Protein AF-F8L058-F1 (afdb_monomer_lite)

Sequence (114 aa):
MNLYTQFLSSNSSEITKLWESTCGDTIKIDKNTLSKLNLIIAKLGFAVQADPETEDKQKFKLRERIKELNLDEESCKKIHKYKSDLSKMAFHFARKATHGNPNATYTPFNRPTY

Organism: Parachlamydia acanthamoebae (strain UV7) (NCBI:txid765952)

pLDDT: mean 76.94, std 15.58, range [36.78, 90.5]

Structure (mmCIF, N/CA/C/O backbone):
data_AF-F8L058-F1
#
_entry.id   AF-F8L058-F1
#
loop_
_atom_site.group_PDB
_atom_site.id
_atom_site.type_symbol
_atom_site.label_atom_id
_atom_site.label_alt_id
_atom_site.label_comp_id
_atom_site.label_asym_id
_atom_site.label_entity_id
_atom_site.label_seq_id
_atom_site.pdbx_PDB_ins_code
_atom_site.Cartn_x
_atom_site.Cartn_y
_atom_site.Cartn_z
_atom_site.occupancy
_atom_site.B_iso_or_equiv
_atom_site.auth_seq_id
_atom_site.auth_comp_id
_atom_site.auth_asym_id
_atom_site.auth_atom_id
_atom_site.pdbx_PDB_model_num
ATOM 1 N N . MET A 1 1 ? -1.355 4.498 -21.257 1.00 53.56 1 MET A N 1
ATOM 2 C CA . MET A 1 1 ? -1.888 4.090 -19.935 1.00 53.56 1 MET A CA 1
ATOM 3 C C . MET A 1 1 ? -0.699 3.957 -18.989 1.00 53.56 1 MET A C 1
ATOM 5 O O . MET A 1 1 ? 0.286 3.357 -19.388 1.00 53.56 1 MET A O 1
ATOM 9 N N . ASN A 1 2 ? -0.709 4.608 -17.822 1.00 72.75 2 ASN A N 1
ATOM 10 C CA . ASN A 1 2 ? 0.443 4.617 -16.908 1.00 72.75 2 ASN A CA 1
ATOM 11 C C . ASN A 1 2 ? 0.545 3.267 -16.163 1.00 72.75 2 ASN A C 1
ATOM 13 O O . ASN A 1 2 ? -0.485 2.764 -15.711 1.00 72.75 2 ASN A O 1
ATOM 17 N N . LEU A 1 3 ? 1.751 2.701 -16.007 1.00 75.88 3 LEU A N 1
ATOM 18 C CA . LEU A 1 3 ? 1.986 1.403 -15.347 1.00 75.88 3 LEU A CA 1
ATOM 19 C C . LEU A 1 3 ? 1.398 1.346 -13.928 1.00 75.88 3 LEU A C 1
ATOM 21 O O . LEU A 1 3 ? 0.897 0.305 -13.509 1.00 75.88 3 LEU A O 1
ATOM 25 N N . TYR A 1 4 ? 1.374 2.474 -13.212 1.00 81.19 4 TYR A N 1
ATOM 26 C CA . TYR A 1 4 ? 0.753 2.563 -11.885 1.00 81.19 4 TYR A CA 1
ATOM 27 C C . TYR A 1 4 ? -0.763 2.344 -11.940 1.00 81.19 4 TYR A C 1
ATOM 29 O O . TYR A 1 4 ? -1.325 1.621 -11.123 1.00 81.19 4 TYR A O 1
ATOM 37 N N . THR A 1 5 ? -1.437 2.960 -12.912 1.00 80.12 5 THR A N 1
ATOM 38 C CA . THR A 1 5 ? -2.887 2.823 -13.099 1.00 80.12 5 THR A CA 1
ATOM 39 C C . THR A 1 5 ? -3.236 1.418 -13.577 1.00 80.12 5 THR A C 1
ATOM 41 O O . THR A 1 5 ? -4.245 0.863 -13.151 1.00 80.12 5 THR A O 1
ATOM 44 N N . GLN A 1 6 ? -2.379 0.818 -14.408 1.00 82.00 6 GLN A N 1
ATOM 45 C CA . GLN A 1 6 ? -2.523 -0.572 -14.828 1.00 82.00 6 GLN A CA 1
ATOM 46 C C . GLN A 1 6 ? -2.374 -1.530 -13.641 1.00 82.00 6 GLN A C 1
ATOM 48 O O . GLN A 1 6 ? -3.241 -2.372 -13.452 1.00 82.00 6 GLN A O 1
ATOM 53 N N . PHE A 1 7 ? -1.361 -1.351 -12.785 1.00 85.25 7 PHE A N 1
ATOM 54 C CA . PHE A 1 7 ? -1.213 -2.121 -11.546 1.00 85.25 7 PHE A CA 1
ATOM 55 C C . PHE A 1 7 ? -2.467 -2.029 -10.668 1.00 85.25 7 PHE A C 1
ATOM 57 O O . PHE A 1 7 ? -3.028 -3.059 -10.298 1.00 85.25 7 PHE A O 1
ATOM 64 N N . LEU A 1 8 ? -2.934 -0.809 -10.378 1.00 85.19 8 LEU A N 1
ATOM 65 C CA . LEU A 1 8 ? -4.106 -0.592 -9.526 1.00 85.19 8 LEU A CA 1
ATOM 66 C C . LEU A 1 8 ? -5.384 -1.195 -10.122 1.00 85.19 8 LEU A C 1
ATOM 68 O O . LEU A 1 8 ? -6.201 -1.724 -9.378 1.00 85.19 8 LEU A O 1
ATOM 72 N N . SER A 1 9 ? -5.559 -1.141 -11.445 1.00 84.69 9 SER A N 1
ATOM 73 C CA . SER A 1 9 ? -6.734 -1.711 -12.109 1.00 84.69 9 SER A CA 1
ATOM 74 C C . SER A 1 9 ? -6.665 -3.238 -12.169 1.00 84.69 9 SER A C 1
ATOM 76 O O . SER A 1 9 ? -7.627 -3.906 -11.791 1.00 84.69 9 SER A O 1
ATOM 78 N N . SER A 1 10 ? -5.527 -3.793 -12.602 1.00 83.00 10 SER A N 1
ATOM 79 C CA . SER A 1 10 ? -5.306 -5.237 -12.751 1.00 83.00 10 SER A CA 1
ATOM 80 C C . SER A 1 10 ? -5.314 -5.978 -11.420 1.00 83.00 10 SER A C 1
ATOM 82 O O . SER A 1 10 ? -5.726 -7.129 -11.380 1.00 83.00 10 SER A O 1
ATOM 84 N N . ASN A 1 11 ? -4.898 -5.320 -10.338 1.00 84.06 11 ASN A N 1
ATOM 85 C CA . ASN A 1 11 ? -4.840 -5.916 -9.007 1.00 84.06 11 ASN A CA 1
ATOM 86 C C . ASN A 1 11 ? -5.913 -5.347 -8.066 1.00 84.06 11 ASN A C 1
ATOM 88 O O . ASN A 1 11 ? -5.838 -5.553 -6.860 1.00 84.06 11 ASN A O 1
ATOM 92 N N . SER A 1 12 ? -6.910 -4.623 -8.587 1.00 82.75 12 SER A N 1
ATOM 93 C CA . SER A 1 12 ? -7.933 -3.933 -7.782 1.00 82.75 12 SER A CA 1
ATOM 94 C C . SER A 1 12 ? -8.587 -4.837 -6.731 1.00 82.75 12 SER A C 1
ATOM 96 O O . SER A 1 12 ? -8.667 -4.453 -5.569 1.00 82.75 12 SER A O 1
ATOM 98 N N . SER A 1 13 ? -8.972 -6.063 -7.104 1.00 84.12 13 SER A N 1
ATOM 99 C CA . SER A 1 13 ? -9.571 -7.034 -6.176 1.00 84.12 13 SER A CA 1
ATOM 100 C C . SER A 1 13 ? -8.604 -7.495 -5.078 1.00 84.12 13 SER A C 1
ATOM 102 O O . SER A 1 13 ? -8.995 -7.569 -3.916 1.00 84.12 13 SER A O 1
ATOM 104 N N . GLU A 1 14 ? -7.341 -7.771 -5.413 1.00 86.62 14 GLU A N 1
ATOM 105 C CA . GLU A 1 14 ? -6.321 -8.158 -4.428 1.00 86.62 14 GLU A CA 1
ATOM 106 C C . GLU A 1 14 ? -5.985 -7.007 -3.481 1.00 86.62 14 GLU A C 1
ATOM 108 O O . GLU A 1 14 ? -5.848 -7.223 -2.282 1.00 86.62 14 GLU A O 1
ATOM 113 N N . ILE A 1 15 ? -5.922 -5.776 -3.993 1.00 86.38 15 ILE A N 1
ATOM 114 C CA . ILE A 1 15 ? -5.690 -4.568 -3.195 1.00 86.38 15 ILE A CA 1
ATOM 115 C C . ILE A 1 15 ? -6.845 -4.346 -2.213 1.00 86.38 15 ILE A C 1
ATOM 117 O O . ILE A 1 15 ? -6.601 -4.051 -1.044 1.00 86.38 15 ILE A O 1
ATOM 121 N N . THR A 1 16 ? -8.095 -4.520 -2.655 1.00 85.88 16 THR A N 1
ATOM 122 C CA . THR A 1 16 ? -9.266 -4.437 -1.770 1.00 85.88 16 THR A CA 1
ATOM 123 C C . THR A 1 16 ? -9.222 -5.515 -0.691 1.00 85.88 16 THR A C 1
ATOM 125 O O . THR A 1 16 ? -9.336 -5.177 0.481 1.00 85.88 16 THR A O 1
ATOM 128 N N . LYS A 1 17 ? -8.956 -6.777 -1.051 1.00 87.94 17 LYS A N 1
ATOM 129 C CA . LYS A 1 17 ? -8.823 -7.873 -0.075 1.00 87.94 17 LYS A CA 1
ATOM 130 C C . LYS A 1 17 ? -7.682 -7.642 0.912 1.00 87.94 17 LYS A C 1
ATOM 132 O O . LYS A 1 17 ? -7.829 -7.925 2.096 1.00 87.94 17 LYS A O 1
ATOM 137 N N . LEU A 1 18 ? -6.549 -7.125 0.435 1.00 88.00 18 LEU A N 1
ATOM 138 C CA . LEU A 1 18 ? -5.407 -6.784 1.277 1.00 88.00 18 LEU A CA 1
ATOM 139 C C . LEU A 1 18 ? -5.806 -5.705 2.285 1.00 88.00 18 LEU A C 1
ATOM 141 O O . LEU A 1 18 ? -5.553 -5.875 3.472 1.00 88.00 18 LEU A O 1
ATOM 145 N N . TRP A 1 19 ? -6.478 -4.644 1.827 1.00 88.06 19 TRP A N 1
ATOM 146 C CA . TRP A 1 19 ? -6.983 -3.581 2.694 1.00 88.06 19 TRP A CA 1
ATOM 147 C C . TRP A 1 19 ? -7.981 -4.114 3.721 1.00 88.06 19 TRP A C 1
ATOM 149 O O . TRP A 1 19 ? -7.845 -3.817 4.903 1.00 88.06 19 TRP A O 1
ATOM 159 N N . GLU A 1 20 ? -8.950 -4.923 3.300 1.00 87.19 20 GLU A N 1
ATOM 160 C CA . GLU A 1 20 ? -9.936 -5.534 4.194 1.00 87.19 20 GLU A CA 1
ATOM 161 C C . GLU A 1 20 ? -9.256 -6.421 5.244 1.00 87.19 20 GLU A C 1
ATOM 163 O O . GLU A 1 20 ? -9.524 -6.294 6.435 1.00 87.19 20 GLU A O 1
ATOM 168 N N . SER A 1 21 ? -8.281 -7.233 4.833 1.00 87.44 21 SER A N 1
ATOM 169 C CA . SER A 1 21 ? -7.544 -8.121 5.733 1.00 87.44 21 SER A CA 1
ATOM 170 C C . SER A 1 21 ? -6.623 -7.386 6.714 1.00 87.44 21 SER A C 1
ATOM 172 O O . SER A 1 21 ? -6.398 -7.893 7.814 1.00 87.44 21 SER A O 1
ATOM 174 N N . THR A 1 22 ? -6.046 -6.239 6.341 1.00 85.00 22 THR A N 1
ATOM 175 C CA . THR A 1 22 ? -5.123 -5.496 7.220 1.00 85.00 22 THR A CA 1
ATOM 176 C C . THR A 1 22 ? -5.803 -4.397 8.026 1.00 85.00 22 THR A C 1
ATOM 178 O O . THR A 1 22 ? -5.407 -4.143 9.161 1.00 85.00 22 THR A O 1
ATOM 181 N N . CYS A 1 23 ? -6.782 -3.718 7.433 1.00 82.88 23 CYS A N 1
ATOM 182 C CA . CYS A 1 23 ? -7.356 -2.457 7.906 1.00 82.88 23 CYS A CA 1
ATOM 183 C C . CYS A 1 23 ? -8.895 -2.475 7.999 1.00 82.88 23 CYS A C 1
ATOM 185 O O . CYS A 1 23 ? -9.446 -1.574 8.634 1.00 82.88 23 CYS A O 1
ATOM 187 N N . GLY A 1 24 ? -9.563 -3.464 7.385 1.00 65.31 24 GLY A N 1
ATOM 188 C CA . GLY A 1 24 ? -10.966 -3.449 6.943 1.00 65.31 24 GLY A CA 1
ATOM 189 C C . GLY A 1 24 ? -12.019 -2.986 7.940 1.00 65.31 24 GLY A C 1
ATOM 190 O O . GLY A 1 24 ? -12.938 -2.281 7.540 1.00 65.31 24 GLY A O 1
ATOM 191 N N . ASP A 1 25 ? -11.855 -3.292 9.224 1.00 67.38 25 ASP A N 1
ATOM 192 C CA . ASP A 1 25 ? -12.843 -2.921 10.247 1.00 67.38 25 ASP A CA 1
ATOM 193 C C . ASP A 1 25 ? -12.397 -1.778 11.161 1.00 67.38 25 ASP A C 1
ATOM 195 O O . ASP A 1 25 ? -13.211 -1.164 11.848 1.00 67.38 25 ASP A O 1
ATOM 199 N N . THR A 1 26 ? -11.100 -1.464 11.182 1.00 71.69 26 THR A N 1
ATOM 200 C CA . THR A 1 26 ? -10.534 -0.512 12.153 1.00 71.69 26 THR A CA 1
ATOM 201 C C . THR A 1 26 ? -10.355 0.882 11.564 1.00 71.69 26 THR A C 1
ATOM 203 O O . THR A 1 26 ? -10.474 1.872 12.277 1.00 71.69 26 THR A O 1
ATOM 206 N N . ILE A 1 27 ? -10.105 0.977 10.255 1.00 81.06 27 ILE A N 1
ATOM 207 C CA . ILE A 1 27 ? -9.751 2.236 9.595 1.00 81.06 27 ILE A CA 1
ATOM 208 C C . ILE A 1 27 ? -10.864 2.650 8.637 1.00 81.06 27 ILE A C 1
ATOM 210 O O . ILE A 1 27 ? -10.958 2.164 7.509 1.00 81.06 27 ILE A O 1
ATOM 214 N N . LYS A 1 28 ? -11.698 3.597 9.075 1.00 80.00 28 LYS A N 1
ATOM 215 C CA . LYS A 1 28 ? -12.759 4.181 8.246 1.00 80.00 28 LYS A CA 1
ATOM 216 C C . LYS A 1 28 ? -12.214 5.366 7.455 1.00 80.00 28 LYS A C 1
ATOM 218 O O . LYS A 1 28 ? -12.157 6.481 7.962 1.00 80.00 28 LYS A O 1
ATOM 223 N N . ILE A 1 29 ? -11.832 5.125 6.204 1.00 82.62 29 ILE A N 1
ATOM 224 C CA . ILE A 1 29 ? -11.451 6.178 5.253 1.00 82.62 29 ILE A CA 1
ATOM 225 C C . ILE A 1 29 ? -12.311 6.109 3.998 1.00 82.62 29 ILE A C 1
ATOM 227 O O . ILE A 1 29 ? -12.805 5.049 3.615 1.00 82.62 29 ILE A O 1
ATOM 231 N N . ASP A 1 30 ? -12.490 7.251 3.342 1.00 84.94 30 ASP A N 1
ATOM 232 C CA . ASP A 1 30 ? -13.256 7.320 2.107 1.00 84.94 30 ASP A CA 1
ATOM 233 C C . ASP A 1 30 ? -12.514 6.644 0.936 1.00 84.94 30 ASP A C 1
ATOM 235 O O . ASP A 1 30 ? -11.279 6.572 0.890 1.00 84.94 30 ASP A O 1
ATOM 239 N N . LYS A 1 31 ? -13.277 6.166 -0.055 1.00 81.88 31 LYS A N 1
ATOM 240 C CA . LYS A 1 31 ? -12.733 5.464 -1.231 1.00 81.88 31 LYS A CA 1
ATOM 241 C C . LYS A 1 31 ? -11.742 6.318 -2.031 1.00 81.88 31 LYS A C 1
ATOM 243 O O . LYS A 1 31 ? -10.823 5.767 -2.638 1.00 81.88 31 LYS A O 1
ATOM 248 N N . ASN A 1 32 ? -11.901 7.642 -2.044 1.00 86.00 32 ASN A N 1
ATOM 249 C CA . ASN A 1 32 ? -11.008 8.549 -2.767 1.00 86.00 32 ASN A CA 1
ATOM 250 C C . ASN A 1 32 ? -9.660 8.680 -2.035 1.00 86.00 32 ASN A C 1
ATOM 252 O O . ASN A 1 32 ? -8.602 8.588 -2.655 1.00 86.00 32 ASN A O 1
ATOM 256 N N . THR A 1 33 ? -9.674 8.796 -0.709 1.00 86.19 33 THR A N 1
ATOM 257 C CA . THR A 1 33 ? -8.475 8.801 0.131 1.00 86.19 33 THR A CA 1
ATOM 258 C C . THR A 1 33 ? -7.747 7.467 0.079 1.00 86.19 33 THR A C 1
ATOM 260 O O . THR A 1 33 ? -6.531 7.473 -0.112 1.00 86.19 33 THR A O 1
ATOM 263 N N . LEU A 1 34 ? -8.464 6.340 0.136 1.00 86.88 34 LEU A N 1
ATOM 264 C CA . LEU A 1 34 ? -7.873 5.014 -0.063 1.00 86.88 34 LEU A CA 1
ATOM 265 C C . LEU A 1 34 ? -7.232 4.889 -1.453 1.00 86.88 34 LEU A C 1
ATOM 267 O O . LEU A 1 34 ? -6.094 4.446 -1.574 1.00 86.88 34 LEU A O 1
ATOM 271 N N . SER A 1 35 ? -7.909 5.352 -2.506 1.00 87.12 35 SER A N 1
ATOM 272 C CA . SER A 1 35 ? -7.366 5.321 -3.872 1.00 87.12 35 SER A CA 1
ATOM 273 C C . SER A 1 35 ? -6.094 6.164 -4.012 1.00 87.12 35 SER A C 1
ATOM 275 O O . SER A 1 35 ? -5.120 5.726 -4.627 1.00 87.12 35 SER A O 1
ATOM 277 N N . LYS A 1 36 ? -6.060 7.357 -3.403 1.00 88.12 36 LYS A N 1
ATOM 278 C CA . LYS A 1 36 ? -4.863 8.214 -3.365 1.00 88.12 36 LYS A CA 1
ATOM 279 C C . LYS A 1 36 ? -3.726 7.567 -2.573 1.00 88.12 36 LYS A C 1
ATOM 281 O O . LYS A 1 36 ? -2.587 7.595 -3.035 1.00 88.12 36 LYS A O 1
ATOM 286 N N . LEU A 1 37 ? -4.028 6.965 -1.422 1.00 88.75 37 LEU A N 1
ATOM 287 C CA . LEU A 1 37 ? -3.061 6.232 -0.604 1.00 88.75 37 LEU A CA 1
ATOM 288 C C . LEU A 1 37 ? -2.449 5.075 -1.407 1.00 88.75 37 LEU A C 1
ATOM 290 O O . LEU A 1 37 ? -1.228 4.979 -1.517 1.00 88.75 37 LEU A O 1
ATOM 294 N N . ASN A 1 38 ? -3.292 4.268 -2.052 1.00 89.69 38 ASN A N 1
ATOM 295 C CA . ASN A 1 38 ? -2.873 3.153 -2.900 1.00 89.69 38 ASN A CA 1
ATOM 296 C C . ASN A 1 38 ? -1.984 3.620 -4.050 1.00 89.69 38 ASN A C 1
ATOM 298 O O . ASN A 1 38 ? -0.975 2.985 -4.342 1.00 89.69 38 ASN A O 1
ATOM 302 N N . LEU A 1 39 ? -2.307 4.758 -4.669 1.00 89.62 39 LEU A N 1
ATOM 303 C CA . LEU A 1 39 ? -1.488 5.339 -5.728 1.00 89.62 39 LEU A CA 1
ATOM 304 C C . LEU A 1 39 ? -0.106 5.779 -5.227 1.00 89.62 39 LEU A C 1
ATOM 306 O O . LEU A 1 39 ? 0.882 5.558 -5.924 1.00 89.62 39 LEU A O 1
ATOM 310 N N . ILE A 1 40 ? -0.015 6.392 -4.043 1.00 89.06 40 ILE A N 1
ATOM 311 C CA . ILE A 1 40 ? 1.269 6.797 -3.447 1.00 89.06 40 ILE A CA 1
ATOM 312 C C . ILE A 1 40 ? 2.109 5.560 -3.108 1.00 89.06 40 ILE A C 1
ATOM 314 O O . ILE A 1 40 ? 3.293 5.516 -3.434 1.00 89.06 40 ILE A O 1
ATOM 318 N N . ILE A 1 41 ? 1.499 4.538 -2.500 1.00 89.50 41 ILE A N 1
ATOM 319 C CA . ILE A 1 41 ? 2.189 3.295 -2.131 1.00 89.50 41 ILE A CA 1
ATOM 320 C C . ILE A 1 41 ? 2.644 2.528 -3.376 1.00 89.50 41 ILE A C 1
ATOM 322 O O . ILE A 1 41 ? 3.775 2.049 -3.418 1.00 89.50 41 ILE A O 1
ATOM 326 N N . ALA A 1 42 ? 1.804 2.455 -4.412 1.00 88.12 42 ALA A N 1
ATOM 327 C CA . ALA A 1 42 ? 2.183 1.857 -5.684 1.00 88.12 42 ALA A CA 1
ATOM 328 C C . ALA A 1 42 ? 3.387 2.593 -6.280 1.00 88.12 42 ALA A C 1
ATOM 330 O O . ALA A 1 42 ? 4.400 1.969 -6.568 1.00 88.12 42 ALA A O 1
ATOM 331 N N . LYS A 1 43 ? 3.340 3.928 -6.374 1.00 86.94 43 LYS A N 1
ATOM 332 C CA . LYS A 1 43 ? 4.483 4.725 -6.853 1.00 86.94 43 LYS A CA 1
ATOM 333 C C . LYS A 1 43 ? 5.750 4.470 -6.042 1.00 86.94 43 LYS A C 1
ATOM 335 O O . LYS A 1 43 ? 6.819 4.394 -6.630 1.00 86.94 43 LYS A O 1
ATOM 340 N N . LEU A 1 44 ? 5.630 4.303 -4.726 1.00 85.69 44 LEU A N 1
ATOM 341 C CA . LEU A 1 44 ? 6.753 3.968 -3.857 1.00 85.69 44 LEU A CA 1
ATOM 342 C C . LEU A 1 44 ? 7.349 2.597 -4.209 1.00 85.69 44 LEU A C 1
ATOM 344 O O . LEU A 1 44 ? 8.554 2.507 -4.393 1.00 85.69 44 LEU A O 1
ATOM 348 N N . GLY A 1 45 ? 6.526 1.561 -4.398 1.00 83.44 45 GLY A N 1
ATOM 349 C CA . GLY A 1 45 ? 7.003 0.227 -4.787 1.00 83.44 45 GLY A CA 1
ATOM 350 C C . GLY A 1 45 ? 7.697 0.180 -6.152 1.00 83.44 45 GLY A C 1
ATOM 351 O O . GLY A 1 45 ? 8.641 -0.584 -6.338 1.00 83.44 45 GLY A O 1
ATOM 352 N N . PHE A 1 46 ? 7.281 1.027 -7.094 1.00 80.06 46 PHE A N 1
ATOM 353 C CA . PHE A 1 46 ? 7.977 1.194 -8.372 1.00 80.06 46 PHE A CA 1
ATOM 354 C C . PHE A 1 46 ? 9.254 2.040 -8.233 1.00 80.06 46 PHE A C 1
ATOM 356 O O . PHE A 1 46 ? 10.249 1.745 -8.888 1.00 80.06 46 PHE A O 1
ATOM 363 N N . ALA A 1 47 ? 9.249 3.062 -7.370 1.00 76.62 47 ALA A N 1
ATOM 364 C CA . ALA A 1 47 ? 10.394 3.944 -7.143 1.00 76.62 47 ALA A CA 1
ATOM 365 C C . ALA A 1 47 ? 11.600 3.216 -6.534 1.00 76.62 47 ALA A C 1
ATOM 367 O O . ALA A 1 47 ? 12.723 3.560 -6.884 1.00 76.62 47 ALA A O 1
ATOM 368 N N . VAL A 1 48 ? 11.376 2.161 -5.732 1.00 70.88 48 VAL A N 1
ATOM 369 C CA . VAL A 1 48 ? 12.451 1.289 -5.205 1.00 70.88 48 VAL A CA 1
ATOM 370 C C . VAL A 1 48 ? 13.343 0.720 -6.323 1.00 70.88 48 VAL A C 1
ATOM 372 O O . VAL A 1 48 ? 14.501 0.407 -6.075 1.00 70.88 48 VAL A O 1
ATOM 375 N N . GLN A 1 49 ? 12.836 0.584 -7.557 1.00 63.41 49 GLN A N 1
ATOM 376 C CA . GLN A 1 49 ? 13.638 0.141 -8.709 1.00 63.41 49 GLN A CA 1
ATOM 377 C C . GLN A 1 49 ? 14.242 1.280 -9.531 1.00 63.41 49 GLN A C 1
ATOM 379 O O . GLN A 1 49 ? 15.128 1.022 -10.339 1.00 63.41 49 GLN A O 1
ATOM 384 N N . ALA A 1 50 ? 13.728 2.500 -9.391 1.00 59.00 50 ALA A N 1
ATOM 385 C CA . ALA A 1 50 ? 14.007 3.579 -10.326 1.00 59.00 50 ALA A CA 1
ATOM 386 C C . ALA A 1 50 ? 14.998 4.598 -9.763 1.00 59.00 50 ALA A C 1
ATOM 388 O O . ALA A 1 50 ? 15.966 4.915 -10.447 1.00 59.00 50 ALA A O 1
ATOM 389 N N . ASP A 1 51 ? 14.743 5.127 -8.559 1.00 71.12 51 ASP A N 1
ATOM 390 C CA . ASP A 1 51 ? 15.487 6.276 -8.042 1.00 71.12 51 ASP A CA 1
ATOM 391 C C . ASP A 1 51 ? 15.195 6.564 -6.542 1.00 71.12 51 ASP A C 1
ATOM 393 O O . ASP A 1 51 ? 14.020 6.639 -6.149 1.00 71.12 51 ASP A O 1
ATOM 397 N N . PRO A 1 52 ? 16.230 6.764 -5.698 1.00 73.94 52 PRO A N 1
ATOM 398 C CA . PRO A 1 52 ? 16.070 7.025 -4.264 1.00 73.94 52 PRO A CA 1
ATOM 399 C C . PRO A 1 52 ? 15.425 8.385 -3.940 1.00 73.94 52 PRO A C 1
ATOM 401 O O . PRO A 1 52 ? 14.667 8.475 -2.974 1.00 73.94 52 PRO A O 1
ATOM 404 N N . GLU A 1 53 ? 15.625 9.429 -4.755 1.00 79.62 53 GLU A N 1
ATOM 405 C CA . GLU A 1 53 ? 14.983 10.739 -4.545 1.00 79.62 53 GLU A CA 1
ATOM 406 C C . G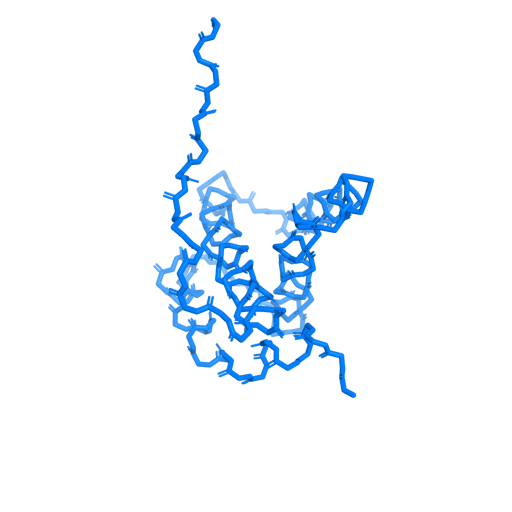LU A 1 53 ? 13.461 10.633 -4.734 1.00 79.62 53 GLU A C 1
ATOM 408 O O . GLU A 1 53 ? 12.659 11.175 -3.961 1.00 79.62 53 GLU A O 1
ATOM 413 N N . THR A 1 54 ? 13.036 9.854 -5.730 1.00 77.06 54 THR A N 1
ATOM 414 C CA . THR A 1 54 ? 11.619 9.556 -5.955 1.00 77.06 54 THR A CA 1
ATOM 415 C C . THR A 1 54 ? 11.029 8.738 -4.806 1.00 77.06 54 THR A C 1
ATOM 417 O O . THR A 1 54 ? 9.897 9.009 -4.383 1.00 77.06 54 THR A O 1
ATOM 420 N N . GLU A 1 55 ? 11.776 7.767 -4.277 1.00 80.62 55 GLU A N 1
ATOM 421 C CA . GLU A 1 55 ? 11.366 6.974 -3.117 1.00 80.62 55 GLU A CA 1
ATOM 422 C C . GLU A 1 55 ? 11.143 7.863 -1.887 1.00 80.62 55 GLU A C 1
ATOM 424 O O . GLU A 1 55 ? 10.074 7.798 -1.267 1.00 80.62 55 GLU A O 1
ATOM 429 N N . ASP A 1 56 ? 12.095 8.740 -1.563 1.00 81.94 56 ASP A N 1
ATOM 430 C CA . ASP A 1 56 ? 11.988 9.646 -0.418 1.00 81.94 56 ASP A CA 1
ATOM 431 C C . ASP A 1 56 ? 10.838 10.643 -0.572 1.00 81.94 56 ASP A C 1
ATOM 433 O O . ASP A 1 56 ? 10.059 10.854 0.366 1.00 81.94 56 ASP A O 1
ATOM 437 N N . LYS A 1 57 ? 10.610 11.162 -1.784 1.00 85.06 57 LYS A N 1
ATOM 438 C CA . LYS A 1 57 ? 9.458 12.026 -2.074 1.00 85.06 57 LYS A CA 1
ATOM 439 C C . LYS A 1 57 ? 8.123 11.308 -1.866 1.00 85.06 57 LYS A C 1
ATOM 441 O O . LYS A 1 57 ? 7.184 11.903 -1.330 1.00 85.06 57 LYS A O 1
ATOM 446 N N . GLN A 1 58 ? 8.003 10.037 -2.265 1.00 85.19 58 GLN A N 1
ATOM 447 C CA . GLN A 1 58 ? 6.781 9.263 -2.008 1.00 85.19 58 GLN A CA 1
ATOM 448 C C . GLN A 1 58 ? 6.645 8.875 -0.531 1.00 85.19 58 GLN A C 1
ATOM 450 O O . GLN A 1 58 ? 5.532 8.899 -0.006 1.00 85.19 58 GLN A O 1
ATOM 455 N N . LYS A 1 59 ? 7.747 8.567 0.170 1.00 84.94 59 LYS A N 1
ATOM 456 C CA . LYS A 1 59 ? 7.736 8.318 1.622 1.00 84.94 59 LYS A CA 1
ATOM 457 C C . LYS A 1 59 ? 7.227 9.537 2.378 1.00 84.94 59 LYS A C 1
ATOM 459 O O . LYS A 1 59 ? 6.408 9.369 3.281 1.00 84.94 59 LYS A O 1
ATOM 464 N N . PHE A 1 60 ? 7.683 10.731 2.006 1.00 87.00 60 PHE A N 1
ATOM 465 C CA . PHE A 1 60 ? 7.239 11.982 2.608 1.00 87.00 60 PHE A CA 1
ATOM 466 C C . PHE A 1 60 ? 5.736 12.192 2.400 1.00 87.00 60 PHE A C 1
ATOM 468 O O . PHE A 1 60 ? 4.997 12.283 3.378 1.00 87.00 60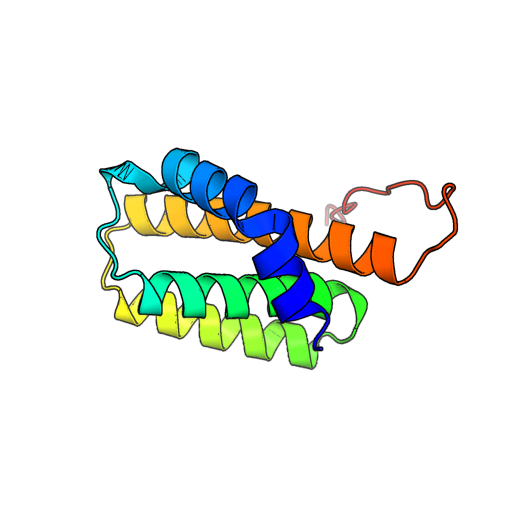 PHE A O 1
ATOM 475 N N . LYS A 1 61 ? 5.257 12.119 1.150 1.00 87.25 61 LYS A N 1
ATOM 476 C CA . LYS A 1 61 ? 3.821 12.233 0.828 1.00 87.25 61 LYS A CA 1
ATOM 477 C C . LYS A 1 61 ? 2.960 11.214 1.564 1.00 87.25 61 LYS A C 1
ATOM 479 O O . LYS A 1 61 ? 1.863 11.532 2.010 1.00 87.25 61 LYS A O 1
ATOM 484 N N . LEU A 1 62 ? 3.450 9.983 1.694 1.00 87.50 62 LEU A N 1
ATOM 485 C CA . LEU A 1 62 ? 2.743 8.947 2.430 1.00 87.50 62 LEU A CA 1
ATOM 486 C C . LEU A 1 62 ? 2.668 9.270 3.925 1.00 87.50 62 LEU A C 1
ATOM 488 O O . LEU A 1 62 ? 1.615 9.087 4.524 1.00 87.50 62 LEU A O 1
ATOM 492 N N . ARG A 1 63 ? 3.759 9.758 4.529 1.00 86.19 63 ARG A N 1
ATOM 493 C CA . ARG A 1 63 ? 3.769 10.169 5.941 1.00 86.19 63 ARG A CA 1
ATOM 494 C C . ARG A 1 63 ? 2.813 11.325 6.196 1.00 86.19 63 ARG A C 1
ATOM 496 O O . ARG A 1 63 ? 2.079 11.265 7.174 1.00 86.19 63 ARG A O 1
ATOM 503 N N . GLU A 1 64 ? 2.806 12.339 5.336 1.00 89.56 64 GLU A N 1
ATOM 504 C CA . GLU A 1 64 ? 1.849 13.444 5.450 1.00 89.56 64 GLU A CA 1
ATOM 505 C C . GLU A 1 64 ? 0.419 12.931 5.356 1.00 89.56 64 GLU A C 1
ATOM 507 O O . GLU A 1 64 ? -0.388 13.220 6.232 1.00 89.56 64 GLU A O 1
ATOM 512 N N . ARG A 1 65 ? 0.135 12.059 4.381 1.00 86.38 65 ARG A N 1
ATOM 513 C CA . ARG A 1 65 ? -1.211 11.513 4.225 1.00 86.38 65 ARG A CA 1
ATOM 514 C C . ARG A 1 65 ? -1.650 10.683 5.427 1.00 86.38 65 ARG A C 1
ATOM 516 O O . ARG A 1 65 ? -2.792 10.795 5.841 1.00 86.38 65 ARG A O 1
ATOM 523 N N . ILE A 1 66 ? -0.761 9.872 6.002 1.00 84.25 66 ILE A N 1
ATOM 524 C CA . ILE A 1 66 ? -1.056 9.098 7.219 1.00 84.25 66 ILE A CA 1
ATOM 525 C C . ILE A 1 66 ? -1.283 10.027 8.418 1.00 84.25 66 ILE A C 1
ATOM 527 O O . ILE A 1 66 ? -2.187 9.772 9.207 1.00 84.25 66 ILE A O 1
ATOM 531 N N . LYS A 1 67 ? -0.519 11.122 8.537 1.00 85.62 67 LYS A N 1
ATOM 532 C CA . LYS A 1 67 ? -0.742 12.140 9.576 1.00 85.62 67 LYS A CA 1
ATOM 533 C C . LYS A 1 67 ? -2.098 12.830 9.426 1.00 85.62 67 LYS A C 1
ATOM 535 O O . LYS A 1 67 ? -2.782 13.012 10.425 1.00 85.62 67 LYS A O 1
ATOM 540 N N . GLU A 1 68 ? -2.508 13.169 8.203 1.00 85.44 68 GLU A N 1
ATOM 541 C CA . GLU A 1 68 ? -3.826 13.768 7.933 1.00 85.44 68 GLU A CA 1
ATOM 542 C C . GLU A 1 68 ? -4.989 12.853 8.338 1.00 85.44 68 GLU A C 1
ATOM 544 O O . GLU A 1 68 ? -6.064 13.340 8.674 1.00 85.44 68 GLU A O 1
ATOM 549 N N . LEU A 1 69 ? -4.785 11.532 8.320 1.00 82.19 69 LEU A N 1
ATOM 550 C CA . LEU A 1 69 ? -5.808 10.570 8.729 1.00 82.19 69 LEU A CA 1
ATOM 551 C C . LEU A 1 69 ? -6.052 10.553 10.248 1.00 82.19 69 LEU A C 1
ATOM 553 O O . LEU A 1 69 ? -7.023 9.935 10.672 1.00 82.19 69 LEU A O 1
ATOM 557 N N . ASN A 1 70 ? -5.199 11.215 11.044 1.00 83.06 70 ASN A N 1
ATOM 558 C CA . ASN A 1 70 ? -5.294 11.325 12.505 1.00 83.06 70 ASN A CA 1
ATOM 559 C C . ASN A 1 70 ? -5.646 9.993 13.193 1.00 83.06 70 ASN A C 1
ATOM 561 O O . ASN A 1 70 ? -6.604 9.886 13.958 1.00 83.06 70 ASN A O 1
ATOM 565 N N . LEU A 1 71 ? -4.896 8.954 12.834 1.00 82.75 71 LEU A N 1
ATOM 566 C CA . LEU A 1 71 ? -5.142 7.587 13.270 1.00 82.75 71 LEU A CA 1
ATOM 567 C C . LEU A 1 71 ? -4.442 7.297 14.592 1.00 82.75 71 LEU A C 1
ATOM 569 O O . LEU A 1 71 ? -3.352 7.804 14.857 1.00 82.75 71 LEU A O 1
ATOM 573 N N . ASP A 1 72 ? -5.037 6.407 15.378 1.00 87.00 72 ASP A N 1
ATOM 574 C CA . ASP A 1 72 ? -4.391 5.835 16.551 1.00 87.00 72 ASP A CA 1
ATOM 575 C C . ASP A 1 72 ? -3.143 5.009 16.165 1.00 87.00 72 ASP A C 1
ATOM 577 O O . ASP A 1 72 ? -2.904 4.670 14.998 1.00 87.00 72 ASP A O 1
ATOM 581 N N . GLU A 1 73 ? -2.316 4.683 17.158 1.00 84.44 73 GLU A N 1
ATOM 582 C CA . GLU A 1 73 ? -1.054 3.970 16.946 1.00 84.44 73 GLU A CA 1
ATOM 583 C C . GLU A 1 73 ? -1.257 2.571 16.329 1.00 84.44 73 GLU A C 1
ATOM 585 O O . GLU A 1 73 ? -0.445 2.126 15.510 1.00 84.44 73 GLU A O 1
ATOM 590 N N . GLU A 1 74 ? -2.347 1.878 16.671 1.00 85.94 74 GLU A N 1
ATOM 591 C CA . GLU A 1 74 ? -2.658 0.549 16.139 1.00 85.94 74 GLU A CA 1
ATOM 592 C C . GLU A 1 74 ? -3.064 0.632 14.662 1.00 85.94 74 GLU A C 1
ATOM 594 O O . GLU A 1 74 ? -2.544 -0.105 13.816 1.00 85.94 74 GLU A O 1
ATOM 599 N N . SER A 1 75 ? -3.919 1.593 14.325 1.00 85.81 75 SER A N 1
ATOM 600 C CA . SER A 1 75 ? -4.296 1.918 12.952 1.00 85.81 75 SER A CA 1
ATOM 601 C C . SER A 1 75 ? -3.087 2.347 12.118 1.00 85.81 75 SER A C 1
ATOM 603 O O . SER A 1 75 ? -2.916 1.884 10.986 1.00 85.81 75 SER A O 1
ATOM 605 N N . CYS A 1 76 ? -2.172 3.141 12.680 1.00 84.44 76 CYS A N 1
ATOM 606 C CA . CYS A 1 76 ? -0.910 3.474 12.022 1.00 84.44 76 CYS A CA 1
ATOM 607 C C . CYS A 1 76 ? -0.078 2.218 11.721 1.00 84.44 76 CYS A C 1
ATOM 609 O O . CYS A 1 76 ? 0.393 2.054 10.593 1.00 84.44 76 CYS A O 1
ATOM 611 N N . LYS A 1 77 ? 0.069 1.291 12.680 1.00 85.81 77 LYS A N 1
ATOM 612 C CA . LYS A 1 77 ? 0.779 0.013 12.466 1.00 85.81 77 LYS A CA 1
ATOM 613 C C . LYS A 1 77 ? 0.132 -0.819 11.355 1.00 85.81 77 LYS A C 1
ATOM 615 O O . LYS A 1 77 ? 0.849 -1.361 10.510 1.00 85.81 77 LYS A O 1
ATOM 620 N N . LYS A 1 78 ? -1.202 -0.869 11.297 1.00 88.00 78 LYS A N 1
ATOM 621 C CA . LYS A 1 78 ? -1.949 -1.547 10.223 1.00 88.00 78 LYS A CA 1
ATOM 622 C C . LYS A 1 78 ? -1.696 -0.909 8.858 1.00 88.00 78 LYS A C 1
ATOM 624 O O . LYS A 1 78 ? -1.388 -1.634 7.914 1.00 88.00 78 LYS A O 1
ATOM 629 N N . ILE A 1 79 ? -1.700 0.423 8.751 1.00 87.00 79 ILE A N 1
ATOM 630 C CA . ILE A 1 79 ? -1.335 1.106 7.497 1.00 87.00 79 ILE A CA 1
ATOM 631 C C . ILE A 1 79 ? 0.125 0.861 7.127 1.00 87.00 79 ILE A C 1
ATOM 633 O O . ILE A 1 79 ? 0.432 0.669 5.953 1.00 87.00 79 ILE A O 1
ATOM 637 N N . HIS A 1 80 ? 1.042 0.830 8.092 1.00 86.44 80 HIS A N 1
ATOM 638 C CA . HIS A 1 80 ? 2.439 0.494 7.823 1.00 86.44 80 HIS A CA 1
ATOM 639 C C . HIS A 1 80 ? 2.592 -0.927 7.267 1.00 86.44 80 HIS A C 1
ATOM 641 O O . HIS A 1 80 ? 3.370 -1.128 6.328 1.00 86.44 80 HIS A O 1
ATOM 647 N N . LYS A 1 81 ? 1.828 -1.891 7.794 1.00 87.88 81 LYS A N 1
ATOM 648 C CA . LYS A 1 81 ? 1.768 -3.260 7.269 1.00 87.88 81 LYS A CA 1
ATOM 649 C C . LYS A 1 81 ? 1.193 -3.283 5.851 1.00 87.88 81 LYS A C 1
ATOM 651 O O . LYS A 1 81 ? 1.869 -3.746 4.937 1.00 87.88 81 LYS A O 1
ATOM 656 N N . TYR A 1 82 ? 0.027 -2.667 5.653 1.00 90.50 82 TYR A N 1
ATOM 657 C CA . TYR A 1 82 ? -0.622 -2.531 4.349 1.00 90.50 82 TYR A CA 1
ATOM 658 C C . TYR A 1 82 ? 0.298 -1.892 3.300 1.00 90.50 82 TYR A C 1
ATOM 660 O O . TYR A 1 82 ? 0.461 -2.413 2.199 1.00 90.50 82 TYR A O 1
ATOM 668 N N . LYS A 1 83 ? 0.976 -0.795 3.664 1.00 89.81 83 LYS A N 1
ATOM 669 C CA . LYS A 1 83 ? 1.993 -0.135 2.838 1.00 89.81 83 LYS A CA 1
ATOM 670 C C . LYS A 1 83 ? 3.070 -1.121 2.403 1.00 89.81 83 LYS A C 1
ATOM 672 O O . LYS A 1 83 ? 3.438 -1.128 1.233 1.00 89.81 83 LYS A O 1
ATOM 677 N N . SER A 1 84 ? 3.630 -1.875 3.347 1.00 87.38 84 SER A N 1
ATOM 678 C CA . SER A 1 84 ? 4.723 -2.812 3.081 1.00 87.38 84 SER A CA 1
ATOM 679 C C . SER A 1 84 ? 4.302 -3.866 2.058 1.00 87.38 84 SER A C 1
ATOM 681 O O . SER A 1 84 ? 4.997 -4.072 1.063 1.00 87.38 84 SER A O 1
ATOM 683 N N . ASP A 1 85 ? 3.129 -4.467 2.253 1.00 88.50 85 ASP A N 1
ATOM 684 C CA . ASP A 1 85 ? 2.626 -5.532 1.387 1.00 88.50 85 ASP A CA 1
ATOM 685 C C . ASP A 1 85 ? 2.236 -5.002 0.001 1.00 88.50 85 ASP A C 1
ATOM 687 O O . ASP A 1 85 ? 2.682 -5.540 -1.015 1.00 88.50 85 ASP A O 1
ATOM 691 N N . LEU A 1 86 ? 1.524 -3.873 -0.068 1.00 88.50 86 LEU A N 1
ATOM 692 C CA . LEU A 1 86 ? 1.150 -3.252 -1.339 1.00 88.50 86 LEU A CA 1
ATOM 693 C C . LEU A 1 86 ? 2.376 -2.748 -2.119 1.00 88.50 86 LEU A C 1
ATOM 695 O O . LEU A 1 86 ? 2.436 -2.895 -3.340 1.00 88.50 86 LEU A O 1
ATOM 699 N N . SER A 1 87 ? 3.383 -2.198 -1.433 1.00 87.56 87 SER A N 1
ATOM 700 C CA . SER A 1 87 ? 4.642 -1.771 -2.054 1.00 87.56 87 SER A CA 1
ATOM 701 C C . SER A 1 87 ? 5.410 -2.951 -2.649 1.00 87.56 87 SER A C 1
ATOM 703 O O . SER A 1 87 ? 5.952 -2.824 -3.746 1.00 87.56 87 SER A O 1
ATOM 705 N N . LYS A 1 88 ? 5.456 -4.102 -1.964 1.00 85.31 88 LYS A N 1
ATOM 706 C CA . LYS A 1 88 ? 6.061 -5.328 -2.513 1.00 85.31 88 LYS A CA 1
ATOM 707 C C . LYS A 1 88 ? 5.305 -5.801 -3.747 1.00 85.31 88 LYS A C 1
ATOM 709 O O . LYS A 1 88 ? 5.919 -6.131 -4.754 1.00 85.31 88 LYS A O 1
ATOM 714 N N . MET A 1 89 ? 3.978 -5.793 -3.693 1.00 85.25 89 MET A N 1
ATOM 715 C CA . MET A 1 89 ? 3.134 -6.207 -4.811 1.00 85.25 89 MET A CA 1
ATOM 716 C C . MET A 1 89 ? 3.350 -5.313 -6.040 1.00 85.25 89 MET A C 1
ATOM 718 O O . MET A 1 89 ? 3.558 -5.810 -7.147 1.00 85.25 89 MET A O 1
ATOM 722 N N . ALA A 1 90 ? 3.406 -3.996 -5.827 1.00 85.56 90 ALA A N 1
ATOM 723 C CA . ALA A 1 90 ? 3.722 -3.013 -6.855 1.00 85.56 90 ALA A CA 1
ATOM 724 C C . ALA A 1 90 ? 5.136 -3.209 -7.426 1.00 85.56 90 ALA A C 1
ATOM 726 O O . ALA A 1 90 ? 5.311 -3.183 -8.641 1.00 85.56 90 ALA A O 1
ATOM 727 N N . PHE A 1 91 ? 6.129 -3.487 -6.577 1.00 83.81 91 PHE A N 1
ATOM 728 C CA . PHE A 1 91 ? 7.486 -3.832 -7.004 1.00 83.81 91 PHE A CA 1
ATOM 729 C C . PHE A 1 91 ? 7.512 -5.094 -7.879 1.00 83.81 91 PHE A C 1
ATOM 731 O O . PHE A 1 91 ? 8.115 -5.089 -8.951 1.00 83.81 91 PHE A O 1
ATOM 738 N N . HIS A 1 92 ? 6.835 -6.170 -7.465 1.00 81.38 92 HIS A N 1
ATOM 739 C CA . HIS A 1 92 ? 6.761 -7.412 -8.238 1.00 81.38 92 HIS A CA 1
ATOM 740 C C . HIS A 1 92 ? 6.061 -7.207 -9.581 1.00 81.38 92 HIS A C 1
ATOM 742 O O . HIS A 1 92 ? 6.509 -7.751 -10.588 1.00 81.38 92 HIS A O 1
ATOM 748 N N . PHE A 1 93 ? 4.998 -6.402 -9.614 1.00 82.94 93 PHE A N 1
ATOM 749 C CA . PHE A 1 93 ? 4.324 -6.037 -10.854 1.00 82.94 93 PHE A CA 1
ATOM 750 C C . PHE A 1 93 ? 5.238 -5.224 -11.773 1.00 82.94 93 PHE A C 1
ATOM 752 O O . PHE A 1 93 ? 5.384 -5.572 -12.940 1.00 82.94 93 PHE A O 1
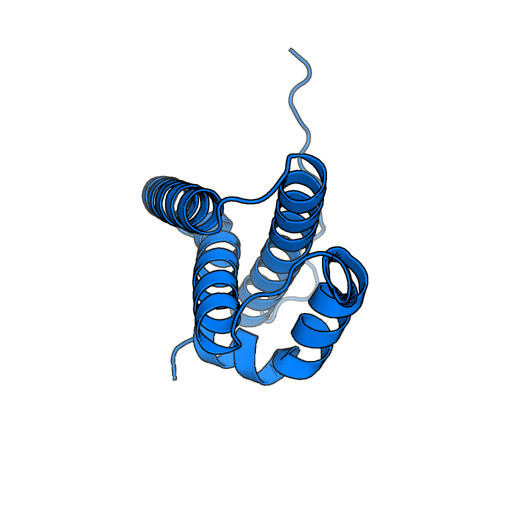ATOM 759 N N . ALA A 1 94 ? 5.897 -4.189 -11.244 1.00 78.69 94 ALA A N 1
ATOM 760 C CA . ALA A 1 94 ? 6.857 -3.372 -11.980 1.00 78.69 94 ALA A CA 1
ATOM 761 C C . ALA A 1 94 ? 7.978 -4.233 -12.571 1.00 78.69 94 ALA A C 1
ATOM 763 O O . ALA A 1 94 ? 8.278 -4.125 -13.752 1.00 78.69 94 ALA A O 1
ATOM 764 N N . ARG A 1 95 ? 8.527 -5.153 -11.768 1.00 74.56 95 ARG A N 1
ATOM 765 C CA . ARG A 1 95 ? 9.570 -6.092 -12.186 1.00 74.56 95 ARG A CA 1
ATOM 766 C C . ARG A 1 95 ? 9.080 -7.072 -13.252 1.00 74.56 95 ARG A C 1
ATOM 768 O O . ARG A 1 95 ? 9.810 -7.327 -14.195 1.00 74.56 95 ARG A O 1
ATOM 775 N N . LYS A 1 96 ? 7.862 -7.616 -13.141 1.00 72.94 96 LYS A N 1
ATOM 776 C CA . LYS A 1 96 ? 7.266 -8.466 -14.194 1.00 72.94 96 LYS A CA 1
ATOM 777 C C . LYS A 1 96 ? 7.017 -7.685 -15.486 1.00 72.94 96 LYS A C 1
ATOM 779 O O . LYS A 1 96 ? 7.185 -8.235 -16.566 1.00 72.94 96 LYS A O 1
ATOM 784 N N . ALA A 1 97 ? 6.624 -6.418 -15.374 1.00 69.62 97 ALA A N 1
ATOM 785 C CA . ALA A 1 97 ? 6.405 -5.545 -16.520 1.00 69.62 97 ALA A CA 1
ATOM 786 C C . ALA A 1 97 ? 7.720 -5.145 -17.215 1.00 69.62 97 ALA A C 1
ATOM 788 O O . ALA A 1 97 ? 7.715 -4.932 -18.423 1.00 69.62 97 ALA A O 1
ATOM 789 N N . THR A 1 98 ? 8.837 -5.060 -16.482 1.00 64.50 98 THR A N 1
ATOM 790 C CA . THR A 1 98 ? 10.166 -4.753 -17.041 1.00 64.50 98 THR A CA 1
ATOM 791 C C . THR A 1 98 ? 10.954 -5.994 -17.472 1.00 64.50 98 THR A C 1
ATOM 793 O O . THR A 1 98 ? 11.719 -5.920 -18.430 1.00 64.50 98 THR A O 1
ATOM 796 N N . HIS A 1 99 ? 10.760 -7.145 -16.821 1.00 54.41 99 HIS A N 1
ATOM 797 C CA . HIS A 1 99 ? 11.411 -8.414 -17.150 1.00 54.41 99 HIS A CA 1
ATOM 798 C C . HIS A 1 99 ? 10.425 -9.415 -17.767 1.00 54.41 99 HIS A C 1
ATOM 800 O O . HIS A 1 99 ? 9.831 -10.234 -17.068 1.00 54.41 99 HIS A O 1
ATOM 806 N N . GLY A 1 100 ? 10.404 -9.497 -19.097 1.00 47.44 100 GLY A N 1
ATOM 807 C CA . GLY A 1 100 ? 10.075 -10.740 -19.808 1.00 47.44 100 GLY A CA 1
ATOM 808 C C . GLY A 1 100 ? 11.154 -11.828 -19.643 1.00 47.44 100 GLY A C 1
ATOM 809 O O . GLY A 1 100 ? 11.450 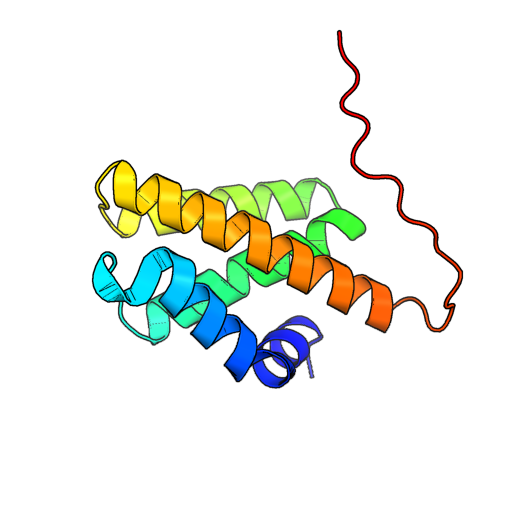-12.531 -20.601 1.00 47.44 100 GLY A O 1
ATOM 810 N N . ASN A 1 101 ? 11.799 -11.941 -18.471 1.00 44.56 101 ASN A N 1
ATOM 811 C CA . ASN A 1 101 ? 12.865 -12.911 -18.208 1.00 44.56 101 ASN A CA 1
ATOM 812 C C . ASN A 1 101 ? 12.642 -13.627 -16.851 1.00 44.56 101 ASN A C 1
ATOM 814 O O . ASN A 1 101 ? 12.834 -13.011 -15.798 1.00 44.56 101 ASN A O 1
ATOM 818 N N . PRO A 1 102 ? 12.230 -14.910 -16.856 1.00 48.16 102 PRO A N 1
ATOM 819 C CA . PRO A 1 102 ? 11.760 -15.662 -15.684 1.00 48.16 102 PRO A CA 1
ATOM 820 C C . PRO A 1 102 ? 12.842 -16.072 -14.665 1.00 48.16 102 PRO A C 1
ATOM 822 O O . PRO A 1 102 ? 12.506 -16.699 -13.666 1.00 48.16 102 PRO A O 1
ATOM 825 N N . ASN A 1 103 ? 14.113 -15.701 -14.863 1.00 41.69 103 ASN A N 1
ATOM 826 C CA . ASN A 1 103 ? 15.244 -16.189 -14.054 1.00 41.69 103 ASN A CA 1
ATOM 827 C C . ASN A 1 103 ? 15.872 -15.173 -13.087 1.00 41.69 103 ASN A C 1
ATOM 829 O O . ASN A 1 103 ? 16.961 -15.399 -12.566 1.00 41.69 103 ASN A O 1
ATOM 833 N N . ALA A 1 104 ? 15.221 -14.044 -12.816 1.00 42.81 104 ALA A N 1
ATOM 834 C CA . ALA A 1 104 ? 15.758 -13.086 -11.857 1.00 42.81 104 ALA A CA 1
ATOM 835 C C . ALA A 1 104 ? 15.464 -13.563 -10.417 1.00 42.81 104 ALA A C 1
ATOM 837 O O . ALA A 1 104 ? 14.447 -13.197 -9.819 1.00 42.81 104 ALA A O 1
ATOM 838 N N . THR A 1 105 ? 16.355 -14.401 -9.885 1.00 41.09 105 THR A N 1
ATOM 839 C CA . THR A 1 105 ? 16.332 -14.938 -8.521 1.00 41.09 105 THR A CA 1
ATOM 840 C C . THR A 1 105 ? 16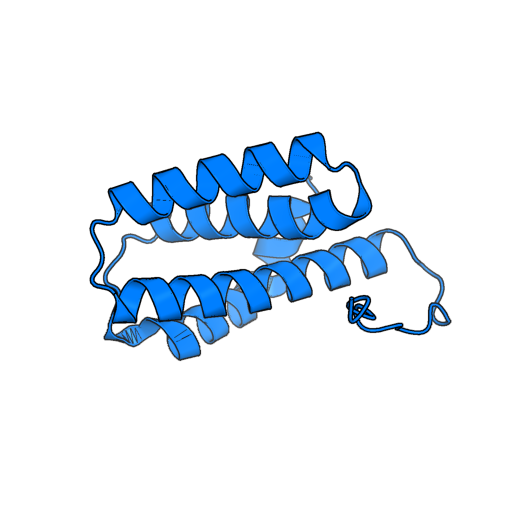.300 -13.807 -7.494 1.00 41.09 105 THR A C 1
ATOM 842 O O . THR A 1 105 ? 16.982 -12.788 -7.613 1.00 41.09 105 THR A O 1
ATOM 845 N N . TYR A 1 106 ? 15.440 -13.981 -6.500 1.00 45.75 106 TYR A N 1
ATOM 846 C CA . TYR A 1 106 ? 15.273 -13.119 -5.343 1.00 45.75 106 TYR A CA 1
ATOM 847 C C . TYR A 1 106 ? 16.491 -13.234 -4.423 1.00 45.75 106 TYR A C 1
ATOM 849 O O . TYR A 1 106 ? 16.770 -14.314 -3.909 1.00 45.75 106 TYR A O 1
ATOM 857 N N . THR A 1 107 ? 17.164 -12.120 -4.153 1.00 39.16 107 THR A N 1
ATOM 858 C CA . THR A 1 107 ? 17.780 -11.921 -2.844 1.00 39.16 107 THR A CA 1
ATOM 859 C C . THR A 1 107 ? 16.803 -11.076 -2.020 1.00 39.16 107 THR A C 1
ATOM 861 O O . THR A 1 107 ? 16.506 -9.939 -2.402 1.00 39.16 107 THR A O 1
ATOM 864 N N . PRO A 1 108 ? 16.248 -11.601 -0.907 1.00 40.88 108 PRO A N 1
ATOM 865 C CA . PRO A 1 108 ? 15.686 -10.737 0.122 1.00 40.88 108 PRO A CA 1
ATOM 866 C C . PRO A 1 108 ? 16.742 -9.699 0.475 1.00 40.88 108 PRO A C 1
ATOM 868 O O . PRO A 1 108 ? 17.932 -9.999 0.410 1.00 40.88 108 PRO A O 1
ATOM 871 N N . PHE A 1 109 ? 16.318 -8.505 0.881 1.00 37.72 109 PHE A N 1
ATOM 872 C CA . PHE A 1 109 ? 17.191 -7.541 1.541 1.00 37.72 109 PHE A CA 1
ATOM 873 C C . PHE A 1 109 ? 18.077 -8.255 2.578 1.00 37.72 109 PHE A C 1
ATOM 875 O O . PHE A 1 109 ? 17.628 -8.528 3.692 1.00 37.72 109 PHE A O 1
ATOM 882 N N . ASN A 1 110 ? 19.336 -8.525 2.226 1.00 36.78 110 ASN A N 1
ATOM 883 C CA . ASN A 1 110 ? 20.391 -8.698 3.205 1.00 36.78 110 ASN A CA 1
ATOM 884 C C . ASN A 1 110 ? 20.527 -7.322 3.847 1.00 36.78 110 ASN A C 1
ATOM 886 O O . ASN A 1 110 ? 21.170 -6.427 3.302 1.00 36.78 110 ASN A O 1
ATOM 890 N N . ARG A 1 111 ? 19.842 -7.124 4.977 1.00 36.84 111 ARG A N 1
ATOM 891 C CA . ARG A 1 111 ? 20.236 -6.079 5.91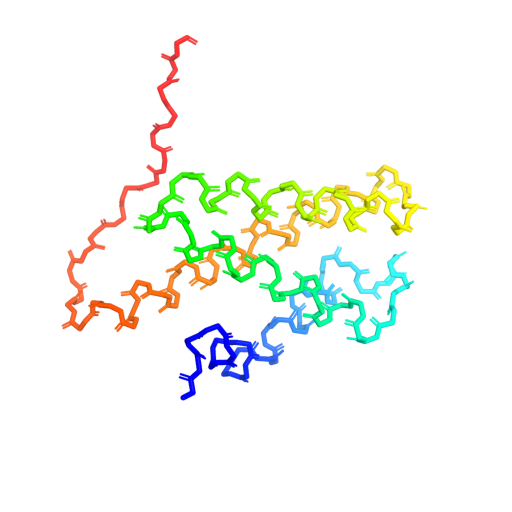6 1.00 36.84 111 ARG A CA 1
ATOM 892 C C . ARG A 1 111 ? 21.709 -6.344 6.225 1.00 36.84 111 ARG A C 1
ATOM 894 O O . ARG A 1 111 ? 21.999 -7.451 6.681 1.00 36.84 111 ARG A O 1
ATOM 901 N N . PRO A 1 112 ? 22.634 -5.403 5.996 1.00 37.50 112 PRO A N 1
ATOM 902 C CA . PRO A 1 112 ? 23.921 -5.522 6.642 1.00 37.50 112 PRO A CA 1
ATOM 903 C C . PRO A 1 112 ? 23.648 -5.409 8.143 1.00 37.50 112 PRO A C 1
ATOM 905 O O . PRO A 1 112 ? 23.150 -4.393 8.625 1.00 37.50 112 PRO A O 1
ATOM 908 N N . THR A 1 113 ? 23.874 -6.503 8.863 1.00 42.03 113 THR A N 1
ATOM 909 C CA . THR A 1 113 ? 24.113 -6.461 10.302 1.00 42.03 113 THR A CA 1
ATOM 910 C C . THR A 1 113 ? 25.433 -5.724 10.492 1.00 42.03 113 THR A C 1
ATOM 912 O O . THR A 1 113 ? 26.489 -6.302 10.236 1.00 42.03 113 THR A O 1
ATOM 915 N N . TYR A 1 114 ? 25.353 -4.446 10.854 1.00 38.56 114 TYR A N 1
ATOM 916 C CA . TYR A 1 114 ? 26.431 -3.730 11.529 1.00 38.56 114 TYR A CA 1
ATOM 917 C C . TYR A 1 114 ? 26.059 -3.600 12.999 1.00 38.56 114 TYR A C 1
ATOM 919 O O . TYR A 1 114 ? 24.869 -3.301 13.264 1.00 38.56 114 TYR A O 1
#

Radius of gyration: 14.68 Å; chains: 1; bounding box: 40×30×37 Å

Foldseek 3Di:
DDLLVVLCVVCVVVLVVLCCVLPVPPQDDDPVLSVVLLSLLLQLLLCVVPDVVSNVVSVVVNVVSLVVSVDDPSNVVSSVVSSVVSSPSSNVSNCVVVDPDPPPDDDDPPPPPD

Secondary structure (DSSP, 8-state):
--HHHHHHHHTHHHHHHHHHHHHTTT----HHHHHHHHHHHHHHHHHHHH-HHHHHHHHHHHHHHHHHTT--HHHHHHHHHHHHHHHHHHHHHHHHHH---TT-PPPP------